Protein AF-A0A0S9M2M4-F1 (afdb_monomer)

pLDDT: mean 85.95, std 12.15, range [41.84, 95.44]

Foldseek 3Di:
DDDDDPVVVVLVVLVVVLVVLLVVLVVLLVVLVVLVVVLVCCVPPPDPVRDDPVSVVVSVVSNVSSVVSNVVSVVSVVVSVVSVVVSDDDPDD

Sequence (93 aa):
MSQPSKDAQAAKHLEQAIEKAKEVAADIRQAADDLAVANTVLDTHLSEEARTREVDQALGHTGAVEKTLTKSAETLDEVNTALDKAAAPVPRG

Nearest PDB structures (foldseek):
  6njs-assembly1_A  TM=8.437E-01  e=6.121E+00  Homo sapiens
  8otz-assembly1_F5  TM=7.323E-01  e=6.121E+00  Bos taurus
  5c22-assembly3_C  TM=6.655E-01  e=8.262E+00  Escherichia coli

Structure (mmCIF, N/CA/C/O backbone):
data_AF-A0A0S9M2M4-F1
#
_entry.i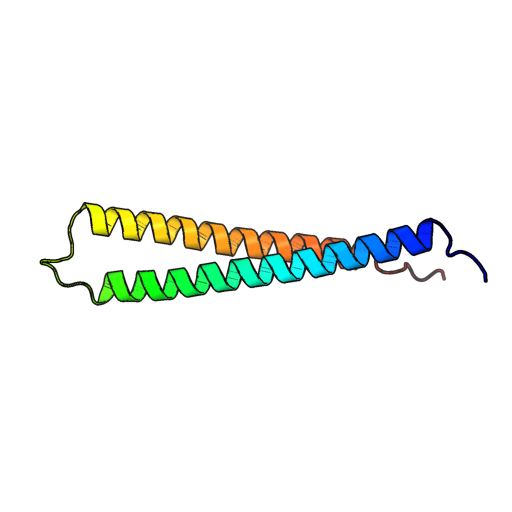d   AF-A0A0S9M2M4-F1
#
loop_
_atom_site.group_PDB
_atom_site.id
_atom_site.type_symbol
_atom_site.label_atom_id
_atom_site.label_alt_id
_atom_site.label_comp_id
_atom_site.label_asym_id
_atom_site.label_entity_id
_atom_site.label_seq_id
_atom_site.pdbx_PDB_ins_code
_atom_site.Cartn_x
_atom_site.Cartn_y
_atom_site.Cartn_z
_atom_site.occupancy
_atom_site.B_iso_or_equiv
_atom_site.auth_seq_id
_atom_site.auth_comp_id
_atom_site.auth_asym_id
_atom_site.auth_atom_id
_atom_site.pdbx_PDB_model_num
ATOM 1 N N . MET A 1 1 ? 42.808 -5.742 -18.761 1.00 41.84 1 MET A N 1
ATOM 2 C CA . MET A 1 1 ? 41.468 -5.585 -18.157 1.00 41.84 1 MET A CA 1
ATOM 3 C C . MET A 1 1 ? 40.561 -5.004 -19.232 1.00 41.84 1 MET A C 1
ATOM 5 O O . MET A 1 1 ? 40.743 -3.845 -19.578 1.00 41.84 1 MET A O 1
ATOM 9 N N . SER A 1 2 ? 39.684 -5.799 -19.843 1.00 54.72 2 SER A N 1
ATOM 10 C CA . SER A 1 2 ? 38.760 -5.301 -20.871 1.00 54.72 2 SER A CA 1
ATOM 11 C C . SER A 1 2 ? 37.643 -4.510 -20.192 1.00 54.72 2 SER A C 1
ATOM 13 O O . SER A 1 2 ? 36.958 -5.054 -19.329 1.00 54.72 2 SER A O 1
ATOM 15 N N . GLN A 1 3 ? 37.488 -3.226 -20.528 1.00 60.81 3 GLN A N 1
ATOM 16 C CA . GLN A 1 3 ? 36.363 -2.430 -20.033 1.00 60.81 3 GLN A CA 1
ATOM 17 C C . GLN A 1 3 ? 35.043 -3.042 -20.529 1.00 60.81 3 GLN A C 1
ATOM 19 O O . GLN A 1 3 ? 34.946 -3.367 -21.715 1.00 60.81 3 GLN A O 1
ATOM 24 N N . PRO A 1 4 ? 34.024 -3.186 -19.663 1.00 62.91 4 PRO A N 1
ATOM 25 C CA . PRO A 1 4 ? 32.702 -3.602 -20.105 1.00 62.91 4 PRO A CA 1
ATOM 26 C C . PRO A 1 4 ? 32.145 -2.568 -21.087 1.00 62.91 4 PRO A C 1
ATOM 28 O O . PRO A 1 4 ? 32.249 -1.358 -20.856 1.00 62.91 4 PRO A O 1
ATOM 31 N N . SER A 1 5 ? 31.559 -3.043 -22.187 1.00 77.44 5 SER A N 1
ATOM 32 C CA . SER A 1 5 ? 30.877 -2.192 -23.163 1.00 77.44 5 SER A CA 1
ATOM 33 C C . SER A 1 5 ? 29.786 -1.361 -22.478 1.00 77.44 5 SER A C 1
ATOM 35 O O . SER A 1 5 ? 29.220 -1.769 -21.461 1.00 77.44 5 SER A O 1
ATOM 37 N N . LYS A 1 6 ? 29.489 -0.172 -23.021 1.00 78.38 6 LYS A N 1
ATOM 38 C CA . LYS A 1 6 ? 28.434 0.712 -22.489 1.00 78.38 6 LYS A CA 1
ATOM 39 C C .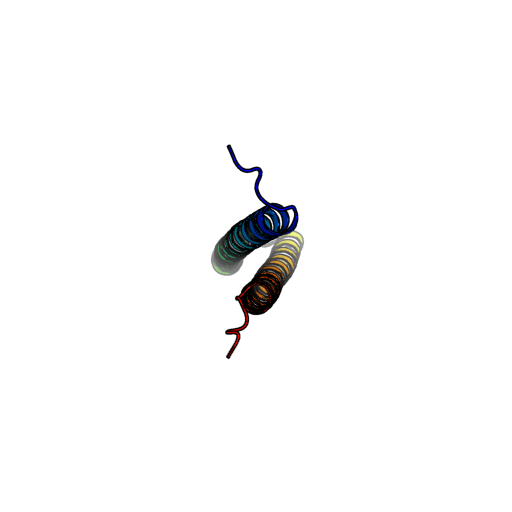 LYS A 1 6 ? 27.095 -0.023 -22.340 1.00 78.38 6 LYS A C 1
ATOM 41 O O . LYS A 1 6 ? 26.399 0.197 -21.357 1.00 78.38 6 LYS A O 1
ATOM 46 N N . ASP A 1 7 ? 26.810 -0.957 -23.243 1.00 77.81 7 ASP A N 1
ATOM 47 C CA . ASP A 1 7 ? 25.602 -1.787 -23.223 1.00 77.81 7 ASP A CA 1
ATOM 48 C C . ASP A 1 7 ? 25.564 -2.747 -22.024 1.00 77.81 7 ASP A C 1
ATOM 50 O O . ASP A 1 7 ? 24.528 -2.892 -21.383 1.00 77.81 7 ASP A O 1
ATOM 54 N N . ALA A 1 8 ? 26.699 -3.351 -21.655 1.00 80.00 8 ALA A N 1
ATOM 55 C CA . ALA A 1 8 ? 26.785 -4.232 -20.487 1.00 80.00 8 ALA A CA 1
ATOM 56 C C . ALA A 1 8 ? 26.618 -3.458 -19.167 1.00 80.00 8 ALA A C 1
ATOM 58 O O . ALA A 1 8 ? 26.031 -3.961 -18.210 1.00 80.00 8 ALA A O 1
ATOM 59 N N . GLN A 1 9 ? 27.108 -2.216 -19.117 1.00 83.44 9 GLN A N 1
ATOM 60 C CA . GLN A 1 9 ? 26.900 -1.333 -17.966 1.00 83.44 9 GLN A CA 1
ATOM 61 C C . GLN A 1 9 ? 25.438 -0.876 -17.874 1.00 83.44 9 GLN A C 1
ATOM 63 O O . GLN A 1 9 ? 24.858 -0.911 -16.791 1.00 83.44 9 GLN A O 1
ATOM 68 N N . ALA A 1 10 ? 24.822 -0.512 -19.003 1.00 83.69 10 ALA A N 1
ATOM 69 C CA . ALA A 1 10 ? 23.411 -0.137 -19.064 1.00 83.69 10 ALA A CA 1
ATOM 70 C C . ALA A 1 10 ? 22.485 -1.290 -18.642 1.00 83.69 10 ALA A C 1
ATOM 72 O O . ALA A 1 10 ? 21.582 -1.071 -17.838 1.00 83.69 10 ALA A O 1
ATOM 73 N N . ALA A 1 11 ? 22.751 -2.517 -19.104 1.00 85.00 11 ALA A N 1
ATOM 74 C CA . ALA A 1 11 ? 21.996 -3.706 -18.706 1.00 85.00 11 ALA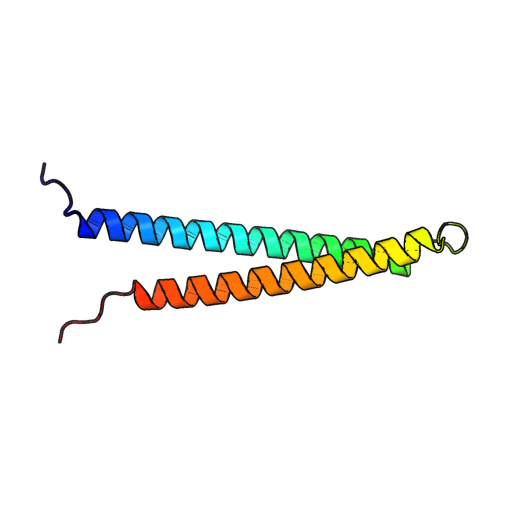 A CA 1
ATOM 75 C C . ALA A 1 11 ? 22.065 -3.949 -17.189 1.00 85.00 11 ALA A C 1
ATOM 77 O O . ALA A 1 11 ? 21.036 -4.144 -16.549 1.00 85.00 11 ALA A O 1
ATOM 78 N N . LYS A 1 12 ? 23.259 -3.835 -16.593 1.00 86.50 12 LYS A N 1
ATOM 79 C CA . LYS A 1 12 ? 23.436 -3.972 -15.141 1.00 86.50 12 LYS A CA 1
ATOM 80 C C . LYS A 1 12 ? 22.696 -2.886 -14.352 1.00 86.50 12 LYS A C 1
ATOM 82 O O . LYS A 1 12 ? 22.131 -3.167 -13.300 1.00 86.50 12 LYS A O 1
ATOM 87 N N . HIS A 1 13 ? 22.700 -1.641 -14.830 1.00 88.56 13 HIS A N 1
ATOM 88 C CA . HIS A 1 13 ? 21.953 -0.559 -14.183 1.00 88.56 13 HIS A CA 1
ATOM 89 C C . HIS A 1 13 ? 20.438 -0.760 -14.274 1.00 88.56 13 HIS A C 1
ATOM 91 O O . HIS A 1 13 ? 19.737 -0.459 -13.310 1.00 88.56 13 HIS A O 1
ATOM 97 N N . LEU A 1 14 ? 19.944 -1.282 -15.400 1.00 87.19 14 LEU A N 1
ATOM 98 C CA . LEU A 1 14 ? 18.535 -1.624 -15.571 1.00 87.19 14 LEU A CA 1
ATOM 99 C C . LEU A 1 14 ? 18.119 -2.752 -14.620 1.00 87.19 14 LEU A C 1
ATOM 101 O O . LEU A 1 14 ? 17.132 -2.600 -13.912 1.00 87.19 14 LEU A O 1
ATOM 105 N N . GLU A 1 15 ? 18.902 -3.828 -14.541 1.00 88.31 15 GLU A N 1
ATOM 106 C CA . GLU A 1 15 ? 18.665 -4.940 -13.610 1.00 88.31 15 GLU A CA 1
ATOM 107 C C . GLU A 1 15 ? 18.605 -4.449 -12.153 1.00 88.31 15 GLU A C 1
ATOM 109 O O . GLU A 1 15 ? 17.656 -4.733 -11.430 1.00 88.31 15 GLU A O 1
ATOM 114 N N . GLN A 1 16 ? 19.554 -3.600 -11.742 1.00 90.38 16 GLN A N 1
ATOM 115 C CA . GLN A 1 16 ? 19.540 -2.983 -10.410 1.00 90.38 16 GLN A CA 1
ATOM 116 C C . GLN A 1 16 ? 18.314 -2.096 -10.160 1.00 90.38 16 GLN A C 1
ATOM 118 O O . GLN A 1 16 ? 17.849 -2.006 -9.025 1.00 90.38 16 GLN A O 1
ATOM 123 N N . ALA A 1 17 ? 17.826 -1.388 -11.180 1.00 90.00 17 ALA A N 1
ATOM 124 C CA . ALA A 1 17 ? 16.637 -0.552 -11.055 1.00 90.00 17 ALA A CA 1
ATOM 125 C C . ALA A 1 17 ? 15.368 -1.401 -10.902 1.00 90.00 17 ALA A C 1
ATOM 127 O O . ALA A 1 17 ? 14.519 -1.058 -10.083 1.00 90.00 17 ALA A O 1
ATOM 128 N N . ILE A 1 18 ? 15.272 -2.512 -11.639 1.00 88.12 18 ILE A N 1
ATOM 129 C CA . ILE A 1 18 ? 14.159 -3.461 -11.539 1.00 88.12 18 ILE A CA 1
ATOM 130 C C . ILE A 1 18 ? 14.120 -4.094 -10.144 1.00 88.12 18 ILE A C 1
ATOM 132 O O . ILE A 1 18 ? 13.075 -4.076 -9.502 1.00 88.12 18 ILE A O 1
ATOM 136 N N . GLU A 1 19 ? 15.251 -4.584 -9.631 1.00 90.31 19 GLU A N 1
ATOM 137 C CA . GLU A 1 19 ? 15.296 -5.195 -8.294 1.00 90.31 19 GLU A CA 1
ATOM 138 C C . GLU A 1 19 ? 14.908 -4.202 -7.191 1.00 90.31 19 GLU A C 1
ATOM 140 O O . GLU A 1 19 ? 14.062 -4.505 -6.353 1.00 90.31 19 GLU A O 1
ATOM 145 N N . LYS A 1 20 ? 15.408 -2.962 -7.250 1.00 92.44 20 LYS A N 1
ATOM 146 C CA . LYS A 1 20 ? 14.986 -1.908 -6.311 1.00 92.44 20 LYS A CA 1
ATOM 147 C C . LYS A 1 20 ? 13.494 -1.606 -6.395 1.00 92.44 20 LYS A C 1
ATOM 149 O O . LYS A 1 20 ? 12.855 -1.353 -5.380 1.00 92.44 20 LYS A O 1
ATOM 154 N N . ALA A 1 21 ? 12.930 -1.591 -7.598 1.00 88.94 21 ALA A N 1
ATOM 155 C CA . ALA A 1 21 ? 11.506 -1.354 -7.768 1.00 88.94 21 ALA A CA 1
ATOM 156 C C . ALA A 1 21 ? 10.662 -2.518 -7.216 1.00 88.94 21 ALA A C 1
ATOM 158 O O . ALA A 1 21 ? 9.569 -2.270 -6.708 1.00 88.94 21 ALA A O 1
ATOM 159 N N . LYS A 1 22 ? 11.159 -3.763 -7.263 1.00 90.00 22 LYS A N 1
ATOM 160 C CA . LYS A 1 22 ? 10.518 -4.925 -6.618 1.00 90.00 22 LYS A CA 1
ATOM 161 C C . LYS A 1 22 ? 10.556 -4.822 -5.095 1.00 90.00 22 LYS A C 1
ATOM 163 O O . LYS A 1 22 ? 9.536 -5.065 -4.456 1.00 90.00 22 LYS A O 1
ATOM 168 N N . GLU A 1 23 ? 11.693 -4.422 -4.526 1.00 93.94 23 GLU A N 1
ATOM 169 C CA . GLU A 1 23 ? 11.825 -4.165 -3.083 1.00 93.94 23 GLU A CA 1
ATOM 170 C C . GLU A 1 23 ? 10.814 -3.105 -2.623 1.00 93.94 23 GLU A C 1
ATOM 172 O O . GLU A 1 23 ? 10.029 -3.350 -1.712 1.00 93.94 23 GLU A O 1
ATOM 177 N N . VAL A 1 24 ? 10.735 -1.972 -3.329 1.00 94.00 24 VAL A N 1
ATOM 178 C CA . VAL A 1 24 ? 9.770 -0.904 -3.014 1.00 94.00 24 VAL A CA 1
ATOM 179 C C . VAL A 1 24 ? 8.320 -1.385 -3.131 1.00 94.00 24 VAL A C 1
ATOM 181 O O . VAL A 1 24 ? 7.488 -1.031 -2.298 1.00 94.00 24 VAL A O 1
ATOM 184 N N . ALA A 1 25 ? 7.991 -2.197 -4.140 1.00 90.88 25 ALA A N 1
ATOM 185 C CA . ALA A 1 25 ? 6.650 -2.766 -4.269 1.00 90.88 25 ALA A CA 1
ATOM 186 C C . ALA A 1 25 ? 6.301 -3.688 -3.086 1.00 90.88 25 ALA A C 1
ATOM 188 O O . ALA A 1 25 ? 5.171 -3.662 -2.596 1.00 90.88 25 ALA A O 1
ATOM 189 N N . ALA A 1 26 ? 7.267 -4.476 -2.603 1.00 91.56 26 ALA A N 1
ATOM 190 C CA . ALA A 1 26 ? 7.094 -5.320 -1.425 1.00 91.56 26 ALA A CA 1
ATOM 191 C C . ALA A 1 26 ? 6.889 -4.493 -0.145 1.00 91.56 26 ALA A C 1
ATOM 193 O O . ALA A 1 26 ? 5.949 -4.769 0.598 1.00 91.56 26 ALA A O 1
ATOM 194 N N . ASP A 1 27 ? 7.686 -3.444 0.065 1.00 95.19 27 ASP A N 1
ATOM 195 C CA . ASP A 1 27 ? 7.541 -2.543 1.216 1.00 95.19 27 ASP A CA 1
ATOM 196 C C . ASP A 1 27 ? 6.170 -1.848 1.227 1.00 95.19 27 ASP A C 1
ATOM 198 O O . ASP A 1 27 ? 5.521 -1.743 2.270 1.00 95.19 27 ASP A O 1
ATOM 202 N N . ILE A 1 28 ? 5.688 -1.408 0.057 1.00 93.56 28 ILE A N 1
ATOM 203 C CA . ILE A 1 28 ? 4.366 -0.782 -0.079 1.00 93.56 28 ILE A CA 1
ATOM 204 C C . ILE A 1 28 ? 3.244 -1.774 0.251 1.00 93.56 28 ILE A C 1
ATOM 206 O O . ILE A 1 28 ? 2.291 -1.386 0.928 1.00 93.56 28 ILE A O 1
ATOM 210 N N . ARG A 1 29 ? 3.344 -3.040 -0.188 1.00 91.25 29 ARG A N 1
ATOM 211 C CA . ARG A 1 29 ? 2.371 -4.081 0.194 1.00 91.25 29 ARG A CA 1
ATOM 212 C C . ARG A 1 29 ? 2.349 -4.303 1.690 1.00 91.25 29 ARG A C 1
ATOM 214 O O . ARG A 1 29 ? 1.277 -4.268 2.274 1.00 91.25 29 ARG A O 1
ATOM 221 N N . GLN A 1 30 ? 3.519 -4.474 2.300 1.00 94.06 30 GLN A N 1
ATOM 222 C CA . GLN A 1 30 ? 3.603 -4.718 3.735 1.00 94.06 30 GLN A CA 1
ATOM 223 C C . GLN A 1 30 ? 2.963 -3.570 4.524 1.00 94.06 30 GLN A C 1
ATOM 225 O O . GLN A 1 30 ? 2.186 -3.809 5.441 1.00 94.06 30 GLN A O 1
ATOM 230 N N . ALA A 1 31 ? 3.223 -2.321 4.126 1.00 94.06 31 ALA A N 1
ATOM 231 C CA . ALA A 1 31 ? 2.597 -1.161 4.750 1.00 94.06 31 ALA A CA 1
ATOM 232 C C . ALA A 1 31 ? 1.069 -1.140 4.567 1.00 94.06 31 ALA A 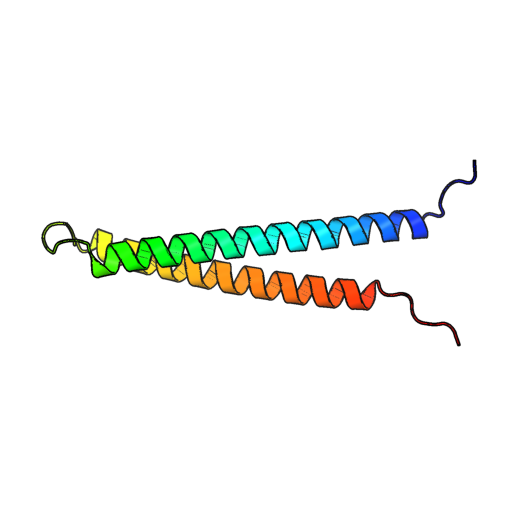C 1
ATOM 234 O O . ALA A 1 31 ? 0.349 -0.752 5.487 1.00 94.06 31 ALA A O 1
ATOM 235 N N . ALA A 1 32 ? 0.565 -1.543 3.397 1.00 93.19 32 ALA A N 1
ATOM 236 C CA . ALA A 1 32 ? -0.870 -1.658 3.155 1.00 93.19 32 ALA A CA 1
ATOM 237 C C . ALA A 1 32 ? -1.504 -2.746 4.037 1.00 93.19 32 ALA A C 1
ATOM 23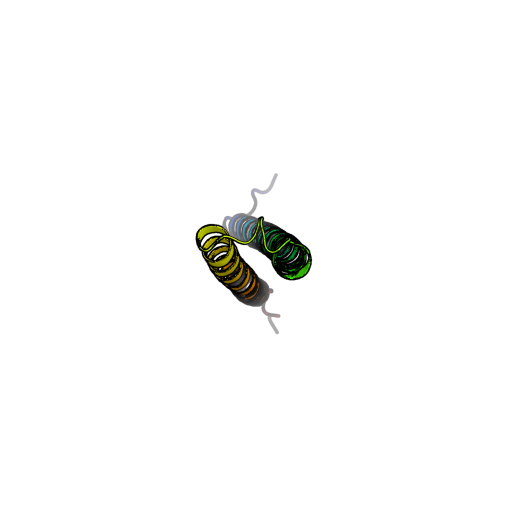9 O O . ALA A 1 32 ? -2.520 -2.488 4.678 1.00 93.19 32 ALA A O 1
ATOM 240 N N . ASP A 1 33 ? -0.871 -3.915 4.137 1.00 93.62 33 ASP A N 1
ATOM 241 C CA . ASP A 1 33 ? -1.337 -5.035 4.957 1.00 93.62 33 ASP A CA 1
ATOM 242 C C . ASP A 1 33 ? -1.352 -4.673 6.452 1.00 93.62 33 ASP A C 1
ATOM 244 O O . ASP A 1 33 ? -2.348 -4.903 7.145 1.00 93.62 33 ASP A O 1
ATOM 248 N N . ASP A 1 34 ? -0.288 -4.035 6.949 1.00 94.12 34 ASP A N 1
ATOM 249 C CA . ASP A 1 34 ? -0.198 -3.572 8.338 1.00 94.12 34 ASP A CA 1
ATOM 250 C C . ASP A 1 34 ? -1.296 -2.542 8.653 1.00 94.12 34 ASP A C 1
ATOM 252 O O . ASP A 1 34 ? -1.942 -2.604 9.708 1.00 94.12 34 ASP A O 1
ATOM 256 N N . LEU A 1 35 ? -1.557 -1.615 7.721 1.00 93.38 35 LEU A N 1
ATOM 257 C CA . LEU A 1 35 ? -2.652 -0.654 7.841 1.00 93.38 35 LEU A CA 1
ATOM 258 C C . LEU A 1 35 ? -4.014 -1.346 7.825 1.00 93.38 35 LEU A C 1
ATOM 260 O O . LEU A 1 35 ? -4.860 -0.981 8.636 1.00 93.38 35 LEU A O 1
ATOM 264 N N . ALA A 1 36 ? -4.230 -2.348 6.971 1.00 92.69 36 ALA A N 1
ATOM 265 C CA . ALA A 1 36 ? -5.484 -3.095 6.905 1.00 92.69 36 ALA A CA 1
ATOM 266 C C . ALA A 1 36 ? -5.790 -3.807 8.233 1.00 92.69 36 ALA A C 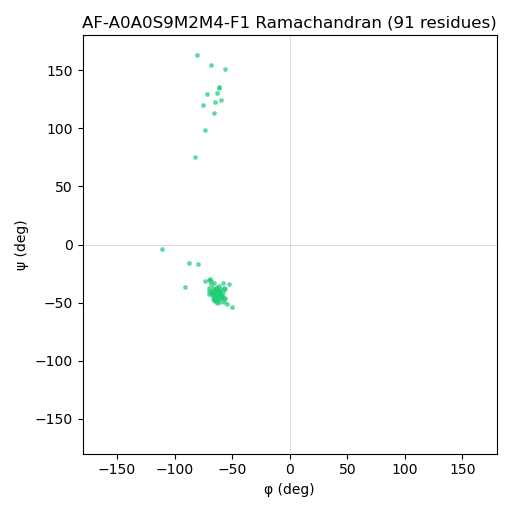1
ATOM 268 O O . ALA A 1 36 ? -6.919 -3.742 8.734 1.00 92.69 36 ALA A O 1
ATOM 269 N N . VAL A 1 37 ? -4.780 -4.441 8.841 1.00 94.50 37 VAL A N 1
ATOM 270 C CA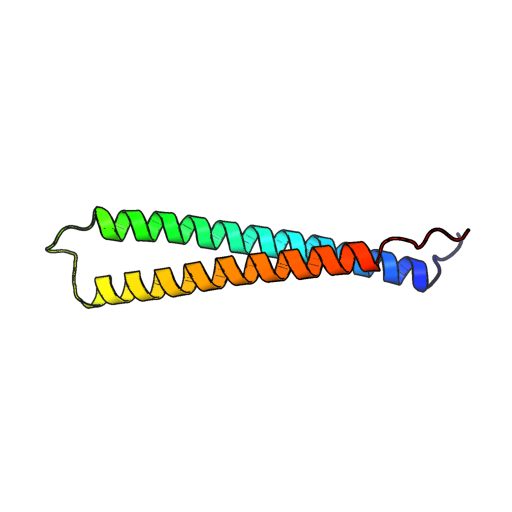 . VAL A 1 37 ? -4.904 -5.090 10.155 1.00 94.50 37 VAL A CA 1
ATOM 271 C C . VAL A 1 37 ? -5.230 -4.059 11.231 1.00 94.50 37 VAL A C 1
ATOM 273 O O . VAL A 1 37 ? -6.199 -4.238 11.972 1.00 94.50 37 VAL A O 1
ATOM 276 N N . ALA A 1 38 ? -4.467 -2.964 11.302 1.00 91.56 38 ALA A N 1
ATOM 277 C CA . ALA A 1 38 ? -4.694 -1.911 12.288 1.00 91.56 38 ALA A CA 1
ATOM 278 C C . ALA A 1 38 ? -6.097 -1.299 12.153 1.00 91.56 38 ALA A C 1
ATOM 280 O O . ALA A 1 38 ? -6.811 -1.175 13.149 1.00 91.56 38 ALA A O 1
ATOM 281 N N . ASN A 1 39 ? -6.522 -0.985 10.926 1.00 91.62 39 ASN A N 1
ATOM 282 C CA . ASN A 1 39 ? -7.850 -0.442 10.660 1.00 91.62 39 ASN A CA 1
ATOM 283 C C . ASN A 1 39 ? -8.956 -1.419 11.051 1.00 91.62 39 ASN A C 1
ATOM 285 O O . ASN A 1 39 ? -9.925 -1.005 11.675 1.00 91.62 39 ASN A O 1
ATOM 289 N N . THR A 1 40 ? -8.810 -2.707 10.731 1.00 92.00 40 THR A N 1
ATOM 290 C CA . THR A 1 40 ? -9.803 -3.734 11.082 1.00 92.00 40 THR A C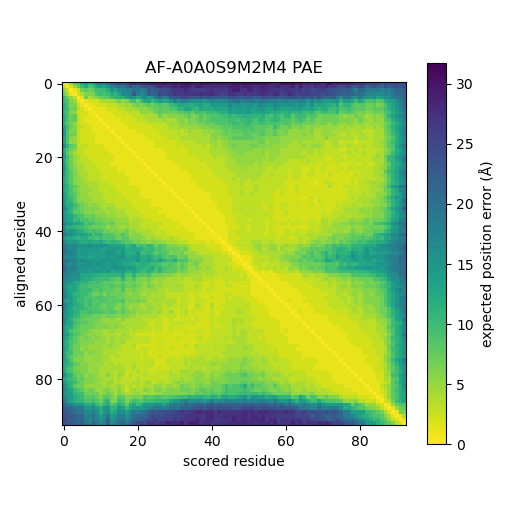A 1
ATOM 291 C C . THR A 1 40 ? -9.936 -3.883 12.595 1.00 92.00 40 THR A C 1
ATOM 293 O O . THR A 1 40 ? -11.048 -3.952 13.121 1.00 92.00 40 THR A O 1
ATOM 296 N N . VAL A 1 41 ? -8.807 -3.905 13.312 1.00 93.50 41 VAL A N 1
ATOM 297 C CA . VAL A 1 41 ? -8.805 -4.003 14.775 1.00 93.50 41 VAL A CA 1
ATOM 298 C C . VAL A 1 41 ? -9.477 -2.783 15.391 1.00 93.50 41 VAL A C 1
ATOM 300 O O . VAL A 1 41 ? -10.332 -2.940 16.259 1.00 93.50 41 VAL A O 1
ATOM 303 N N . LEU A 1 42 ? -9.135 -1.578 14.931 1.00 91.00 42 LEU A N 1
ATOM 304 C CA . LEU A 1 42 ? -9.745 -0.350 15.432 1.00 91.00 42 LEU A CA 1
ATOM 305 C C . LEU A 1 42 ? -11.236 -0.267 15.075 1.00 91.00 42 LEU A C 1
ATOM 307 O O . LEU A 1 42 ? -12.037 0.081 15.929 1.00 91.00 42 LEU A O 1
ATOM 311 N N . ASP A 1 43 ? -11.650 -0.648 13.871 1.00 89.12 43 ASP A N 1
ATOM 312 C CA . ASP A 1 43 ? -13.065 -0.614 13.477 1.00 89.12 43 ASP A CA 1
ATOM 313 C C . ASP A 1 43 ? -13.934 -1.602 14.280 1.00 89.12 43 ASP A C 1
ATOM 315 O O . ASP A 1 43 ? -15.095 -1.316 14.584 1.00 89.12 43 ASP A O 1
ATOM 319 N N . THR A 1 44 ? -13.354 -2.746 14.668 1.00 90.06 44 THR A N 1
ATOM 320 C CA . THR A 1 44 ? -14.064 -3.841 15.352 1.00 90.06 44 THR A CA 1
ATOM 321 C C . THR A 1 44 ? -14.024 -3.734 16.878 1.00 90.06 44 THR A C 1
ATOM 323 O O . THR A 1 44 ? -14.986 -4.107 17.547 1.00 90.06 44 THR A O 1
ATOM 326 N N . HIS A 1 45 ? -12.906 -3.279 17.450 1.00 91.44 45 HIS A N 1
ATOM 327 C CA . HIS A 1 45 ? -12.648 -3.364 18.894 1.00 91.44 45 HIS A CA 1
ATOM 328 C C . HIS A 1 45 ? -12.662 -2.020 19.623 1.00 91.44 45 HIS A C 1
ATOM 330 O O . HIS A 1 45 ? -12.517 -1.996 20.847 1.00 91.44 45 HIS A O 1
ATOM 336 N N . LEU A 1 46 ? -12.826 -0.904 18.913 1.00 90.62 46 LEU A N 1
ATOM 337 C CA . LEU A 1 46 ? -12.953 0.398 19.553 1.00 90.62 46 LEU A CA 1
ATOM 338 C C . LEU A 1 46 ? -14.319 0.515 20.245 1.00 90.62 46 LEU A C 1
ATOM 340 O O . LEU A 1 46 ? -15.358 0.234 19.646 1.00 90.62 46 LEU A O 1
ATOM 344 N N . SER A 1 47 ? -14.320 0.924 21.517 1.00 90.94 47 SER A N 1
ATOM 345 C CA . SER A 1 47 ? -15.558 1.119 22.278 1.00 90.94 47 SER A CA 1
ATOM 346 C C . SER A 1 47 ? -16.368 2.300 21.741 1.00 90.94 47 SER A C 1
ATOM 348 O O . SER A 1 47 ? -15.806 3.250 21.195 1.00 90.94 47 SER A O 1
ATOM 350 N N . GLU A 1 48 ? -17.689 2.283 21.945 1.00 85.75 48 GLU A N 1
ATOM 351 C CA . GLU A 1 48 ? -18.575 3.368 21.496 1.00 85.75 48 GLU A CA 1
ATOM 352 C C . GLU A 1 48 ? -18.192 4.733 22.089 1.00 85.75 48 GLU A C 1
ATOM 354 O O . GLU A 1 48 ? -18.297 5.744 21.402 1.00 85.75 48 GLU A O 1
ATOM 359 N N . GLU A 1 49 ? -17.677 4.782 23.324 1.00 88.12 49 GLU A N 1
ATOM 360 C CA . GLU A 1 49 ? -17.237 6.047 23.933 1.00 88.12 49 GLU A CA 1
ATOM 361 C C . GLU A 1 49 ? -15.976 6.622 23.272 1.00 88.12 49 GLU A C 1
ATOM 363 O O . GLU A 1 49 ? -15.793 7.839 23.245 1.00 88.12 49 GLU A O 1
ATOM 368 N N . ALA A 1 50 ? -15.106 5.761 22.738 1.00 86.75 50 ALA A N 1
ATOM 369 C CA . ALA A 1 50 ? -13.913 6.168 22.000 1.00 86.75 50 ALA A CA 1
ATOM 370 C C . ALA A 1 50 ? -14.199 6.392 20.504 1.00 86.75 50 ALA A C 1
ATOM 372 O O . ALA A 1 50 ? -13.402 7.029 19.810 1.00 86.75 50 ALA A O 1
ATOM 373 N N . ARG A 1 51 ? -15.337 5.899 20.004 1.00 87.50 51 ARG A N 1
ATOM 374 C CA . ARG A 1 51 ? -15.756 5.985 18.606 1.00 87.50 51 ARG A CA 1
ATOM 375 C C . ARG A 1 51 ? -16.407 7.332 18.303 1.00 87.50 51 ARG A C 1
ATOM 377 O O . ARG A 1 51 ? -17.623 7.465 18.185 1.00 87.50 51 ARG A O 1
ATOM 384 N N . THR A 1 52 ? -15.572 8.361 18.192 1.00 92.31 52 THR A N 1
ATOM 385 C CA . THR A 1 52 ? -16.023 9.688 17.757 1.00 92.31 52 THR A CA 1
ATOM 386 C C . THR A 1 52 ? -16.155 9.758 16.234 1.00 92.31 52 THR A C 1
ATOM 388 O O . THR A 1 52 ? -15.568 8.961 15.499 1.00 92.31 52 THR A O 1
ATOM 391 N N . ARG A 1 53 ? -16.881 10.768 15.735 1.00 91.06 53 ARG A N 1
ATOM 392 C CA . ARG A 1 53 ? -17.019 11.020 14.289 1.00 91.06 53 ARG A CA 1
ATOM 393 C C . ARG A 1 53 ? -15.658 11.205 13.608 1.00 91.06 53 ARG A C 1
ATOM 395 O O . ARG A 1 53 ? -15.471 10.767 12.478 1.00 91.06 53 ARG A O 1
ATOM 402 N N . GLU A 1 54 ? -14.725 11.875 14.276 1.00 93.31 54 GLU A N 1
ATOM 403 C CA . GLU A 1 54 ? -13.367 12.100 13.782 1.00 93.31 54 GLU A CA 1
ATOM 404 C C . GLU A 1 54 ? -12.596 10.783 13.660 1.00 93.31 54 GLU A C 1
ATOM 406 O O . GLU A 1 54 ? -11.864 10.600 12.688 1.00 93.31 54 GLU A O 1
ATOM 411 N N . VAL A 1 55 ? -12.794 9.854 14.603 1.00 90.81 55 VAL A N 1
ATOM 412 C CA . VAL A 1 55 ? -12.190 8.519 14.541 1.00 90.81 55 VAL A CA 1
ATOM 413 C C . VAL A 1 55 ? -12.769 7.718 13.378 1.00 90.81 55 VAL A C 1
ATOM 415 O O . VAL A 1 55 ? -11.998 7.198 12.578 1.00 90.81 55 VAL A O 1
ATOM 418 N N . ASP A 1 56 ? -14.093 7.695 13.198 1.00 89.38 56 ASP A N 1
ATOM 419 C CA . ASP A 1 56 ? -14.716 7.028 12.043 1.00 89.38 56 ASP A CA 1
ATOM 420 C C . ASP A 1 56 ? -14.215 7.597 10.707 1.00 89.38 56 ASP A C 1
ATOM 422 O O . ASP A 1 56 ? -13.921 6.860 9.763 1.00 89.38 56 ASP A O 1
ATOM 426 N N . GLN A 1 57 ? -14.062 8.921 10.626 1.00 92.00 57 GLN A N 1
ATOM 427 C CA . GLN A 1 57 ? -13.520 9.568 9.438 1.00 92.00 57 GLN A CA 1
ATOM 428 C C . GLN A 1 57 ? -12.051 9.180 9.206 1.00 92.00 57 GLN A C 1
ATOM 430 O O . GLN A 1 57 ? -11.667 8.899 8.069 1.00 92.00 57 GLN A O 1
ATOM 435 N N . ALA A 1 58 ? -11.230 9.144 10.260 1.00 92.50 58 ALA A N 1
ATOM 436 C CA . ALA A 1 58 ? -9.827 8.744 10.182 1.00 92.50 58 ALA A CA 1
ATOM 437 C C . ALA A 1 58 ? -9.660 7.273 9.765 1.00 92.50 58 ALA A C 1
ATOM 439 O O . ALA A 1 58 ? -8.798 6.976 8.935 1.00 92.50 58 ALA A O 1
ATOM 440 N N . LEU A 1 59 ? -10.511 6.370 10.263 1.00 91.31 59 LEU A N 1
ATOM 441 C CA . LEU A 1 59 ? -10.546 4.966 9.841 1.00 91.31 59 LEU A CA 1
ATOM 442 C C . LEU A 1 59 ? -10.903 4.850 8.354 1.00 91.31 59 LEU A C 1
ATOM 444 O O . LEU A 1 59 ? -10.213 4.161 7.597 1.00 91.31 59 LEU A O 1
ATOM 448 N N . GLY A 1 60 ? -11.913 5.600 7.905 1.00 90.50 60 GLY A N 1
ATOM 449 C CA . GLY A 1 60 ? -12.297 5.664 6.494 1.00 90.50 60 GLY A CA 1
ATOM 450 C C . GLY A 1 60 ? -11.173 6.170 5.582 1.00 90.50 60 GLY A C 1
ATOM 451 O O . GLY A 1 60 ? -10.893 5.555 4.551 1.00 90.50 60 GLY A O 1
ATOM 452 N N . HIS A 1 61 ? -10.487 7.253 5.968 1.00 94.12 61 HIS A N 1
ATOM 453 C CA . HIS A 1 61 ? -9.330 7.775 5.224 1.00 94.12 61 HIS A CA 1
ATOM 454 C C . HIS A 1 61 ? -8.183 6.773 5.178 1.00 94.12 61 HIS A C 1
ATOM 456 O O . HIS A 1 61 ? -7.631 6.527 4.107 1.00 94.12 61 HIS A O 1
ATOM 462 N N . THR A 1 62 ? -7.857 6.155 6.312 1.00 91.94 62 THR A N 1
ATOM 463 C CA . THR A 1 62 ? -6.796 5.144 6.394 1.00 91.94 62 THR A CA 1
ATOM 464 C C . THR A 1 62 ? -7.095 3.954 5.478 1.00 91.94 62 THR A C 1
ATOM 466 O O . THR A 1 62 ? -6.202 3.487 4.777 1.00 91.94 62 THR A O 1
ATOM 469 N N . GLY A 1 63 ? -8.361 3.535 5.366 1.00 90.75 63 GLY A N 1
ATOM 470 C CA . GLY A 1 63 ? -8.763 2.450 4.463 1.00 90.75 63 GLY A CA 1
ATOM 471 C C . GLY A 1 63 ? -8.689 2.841 2.984 1.00 90.75 63 GLY A C 1
ATOM 472 O O . GLY A 1 63 ? -8.416 2.014 2.117 1.00 90.75 63 GLY A O 1
ATOM 473 N N . ALA A 1 64 ? -8.899 4.118 2.656 1.00 93.06 64 ALA A N 1
ATOM 474 C CA . ALA A 1 64 ? -8.678 4.614 1.299 1.00 93.06 64 ALA A CA 1
ATOM 475 C C . ALA A 1 64 ? -7.181 4.662 0.936 1.00 93.06 64 ALA A C 1
ATOM 477 O O . ALA A 1 64 ? -6.811 4.354 -0.202 1.00 93.06 64 ALA A O 1
ATOM 478 N N . VAL A 1 65 ? -6.324 5.022 1.898 1.00 94.25 65 VAL A N 1
ATOM 479 C CA . VAL A 1 65 ? -4.862 5.007 1.734 1.00 94.25 65 VAL A CA 1
ATOM 480 C C . VAL A 1 65 ? -4.360 3.581 1.537 1.00 94.25 65 VAL A C 1
ATOM 482 O O . VAL A 1 65 ? -3.656 3.337 0.564 1.00 94.25 65 VAL A O 1
ATOM 485 N N . GLU A 1 66 ? -4.781 2.641 2.382 1.00 92.75 66 GLU A N 1
ATOM 486 C CA . GLU A 1 66 ? -4.473 1.209 2.265 1.00 92.75 66 GLU A CA 1
ATOM 487 C C . GLU A 1 66 ? -4.778 0.678 0.855 1.00 92.75 66 GLU A C 1
ATOM 489 O O . GLU A 1 66 ? -3.871 0.235 0.155 1.00 92.75 66 GLU A O 1
ATOM 494 N N . LYS A 1 67 ? -6.003 0.878 0.352 1.00 92.56 67 LYS A N 1
ATOM 495 C CA . LYS A 1 67 ? -6.377 0.490 -1.024 1.00 92.56 67 LYS A CA 1
ATOM 496 C C . LYS A 1 67 ? -5.495 1.123 -2.100 1.00 92.56 67 LYS A C 1
ATOM 498 O O . LYS A 1 67 ? -5.208 0.501 -3.124 1.00 92.56 67 LYS A O 1
ATOM 503 N N . THR A 1 68 ? -5.092 2.376 -1.897 1.00 95.44 68 THR A N 1
ATOM 504 C CA . THR A 1 68 ? -4.216 3.090 -2.833 1.00 95.44 68 THR A CA 1
ATOM 505 C C . THR A 1 68 ? -2.812 2.490 -2.836 1.00 95.44 68 THR A C 1
ATOM 507 O O . THR A 1 68 ? -2.225 2.332 -3.908 1.00 95.44 68 THR A O 1
ATOM 510 N N . LEU A 1 69 ? -2.287 2.125 -1.665 1.00 93.38 69 LEU A N 1
ATOM 511 C CA . LEU A 1 69 ? -0.987 1.476 -1.524 1.00 93.38 69 LEU A CA 1
ATOM 512 C C . LEU A 1 69 ? -0.998 0.088 -2.169 1.00 93.38 69 LEU A C 1
ATOM 514 O O . LEU A 1 69 ? -0.143 -0.175 -3.012 1.00 93.38 69 LEU A O 1
ATOM 518 N N . THR A 1 70 ? -2.013 -0.737 -1.897 1.00 91.44 70 THR A N 1
ATOM 519 C CA . THR A 1 70 ? -2.172 -2.062 -2.525 1.00 91.44 70 THR A CA 1
ATOM 520 C C . THR A 1 70 ? -2.148 -1.963 -4.047 1.00 91.44 70 THR A C 1
ATOM 522 O O . THR A 1 70 ? -1.324 -2.599 -4.703 1.00 91.44 70 THR A O 1
ATOM 525 N N . LYS A 1 71 ? -2.960 -1.065 -4.621 1.00 93.56 71 LYS A N 1
ATOM 526 C CA . LYS A 1 71 ? -2.989 -0.843 -6.073 1.00 93.56 71 LYS A CA 1
ATOM 527 C C . LYS A 1 71 ? -1.656 -0.324 -6.623 1.00 93.56 71 LYS A C 1
ATOM 529 O O . LYS A 1 71 ? -1.263 -0.658 -7.743 1.00 93.56 71 LYS A O 1
ATOM 534 N N . SER A 1 72 ? -0.962 0.521 -5.862 1.00 91.94 72 SER A N 1
ATOM 535 C CA . SER A 1 72 ? 0.346 1.051 -6.262 1.00 91.94 72 SER A CA 1
ATOM 536 C C . SER A 1 72 ? 1.390 -0.059 -6.330 1.00 91.94 72 SER A C 1
ATOM 538 O O . SER A 1 72 ? 2.161 -0.105 -7.287 1.00 91.94 72 SER A O 1
ATOM 540 N N . ALA A 1 73 ? 1.384 -0.984 -5.371 1.00 91.25 73 ALA A N 1
ATOM 541 C CA . ALA A 1 73 ? 2.278 -2.129 -5.404 1.00 91.25 73 ALA A CA 1
ATOM 542 C C . ALA A 1 73 ? 1.957 -3.107 -6.541 1.00 91.25 73 ALA A C 1
ATOM 544 O O . ALA A 1 73 ? 2.877 -3.571 -7.208 1.00 91.25 73 ALA A O 1
ATOM 545 N N . GLU A 1 74 ? 0.675 -3.379 -6.810 1.00 91.56 74 GLU A N 1
ATOM 546 C CA . GLU A 1 74 ? 0.254 -4.179 -7.972 1.00 91.56 74 GLU A CA 1
ATOM 547 C C . GLU A 1 74 ? 0.765 -3.565 -9.281 1.00 91.56 74 GLU A C 1
ATOM 549 O O . GLU A 1 74 ? 1.381 -4.243 -10.100 1.00 91.56 74 GLU A O 1
ATOM 554 N N . THR A 1 75 ? 0.591 -2.250 -9.443 1.00 93.50 75 THR A N 1
ATOM 555 C CA . THR A 1 75 ? 1.069 -1.530 -10.630 1.00 93.50 75 THR A CA 1
ATOM 556 C C . THR A 1 75 ? 2.593 -1.610 -10.761 1.00 93.50 75 THR A C 1
ATOM 558 O O . THR A 1 75 ? 3.113 -1.795 -11.862 1.00 93.50 75 THR A O 1
ATOM 561 N N . LEU A 1 76 ? 3.333 -1.479 -9.655 1.00 90.56 76 LEU A N 1
ATOM 562 C CA . LEU A 1 76 ? 4.791 -1.608 -9.670 1.00 90.56 76 LEU A CA 1
ATOM 563 C C . LEU A 1 76 ? 5.239 -3.023 -10.052 1.00 90.56 76 LEU A C 1
ATOM 565 O O . LEU A 1 76 ? 6.164 -3.163 -10.848 1.00 90.56 76 LEU A O 1
ATOM 569 N N . ASP A 1 77 ? 4.569 -4.064 -9.562 1.00 88.75 77 ASP A N 1
ATOM 570 C CA . ASP A 1 77 ? 4.850 -5.446 -9.961 1.00 88.75 77 ASP A CA 1
ATOM 571 C C . ASP A 1 77 ? 4.586 -5.698 -11.448 1.00 88.75 77 ASP A C 1
ATOM 573 O O . ASP A 1 77 ? 5.382 -6.372 -12.111 1.00 88.75 77 ASP A O 1
ATOM 577 N N . GLU A 1 78 ? 3.502 -5.145 -11.997 1.00 90.56 78 GLU A N 1
ATOM 578 C CA . GLU A 1 78 ? 3.206 -5.225 -13.430 1.00 90.56 78 GLU A CA 1
ATOM 579 C C . GLU A 1 78 ? 4.313 -4.570 -14.262 1.00 90.56 78 GLU A C 1
ATOM 581 O O . GLU A 1 78 ? 4.797 -5.159 -15.236 1.00 90.56 78 GLU A O 1
ATOM 586 N N . VAL A 1 79 ? 4.760 -3.378 -13.854 1.00 91.12 79 VAL A N 1
ATOM 587 C CA . VAL A 1 79 ? 5.860 -2.657 -14.510 1.00 91.12 79 VAL A CA 1
ATOM 588 C C . VAL A 1 79 ? 7.161 -3.450 -14.417 1.00 91.12 79 VAL A C 1
ATOM 590 O O . VAL A 1 79 ? 7.824 -3.637 -15.436 1.00 91.12 79 VAL A O 1
ATOM 593 N N . ASN A 1 80 ? 7.509 -3.971 -13.240 1.00 87.06 80 ASN A N 1
ATOM 594 C CA . ASN A 1 80 ? 8.711 -4.784 -13.051 1.00 87.06 80 ASN A CA 1
ATOM 595 C C . ASN A 1 80 ? 8.678 -6.042 -13.924 1.00 87.06 80 ASN A C 1
ATOM 597 O O . ASN A 1 80 ? 9.649 -6.340 -14.614 1.00 87.06 80 ASN A O 1
ATOM 601 N N . THR A 1 81 ? 7.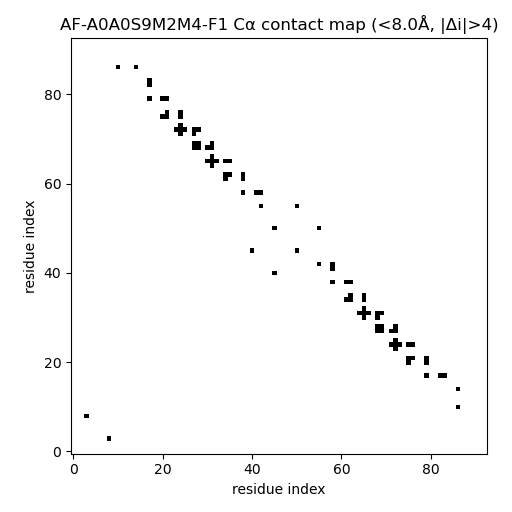530 -6.719 -13.989 1.00 88.00 81 THR A N 1
ATOM 602 C CA . THR A 1 81 ? 7.318 -7.890 -14.852 1.00 88.00 81 THR A CA 1
ATOM 603 C C . THR A 1 81 ? 7.476 -7.542 -16.336 1.00 88.00 81 THR A C 1
ATOM 605 O O . THR A 1 81 ? 8.030 -8.326 -17.110 1.00 88.00 81 THR A O 1
ATOM 608 N N . ALA A 1 82 ? 6.978 -6.380 -16.768 1.00 89.19 82 ALA A N 1
ATOM 609 C CA . ALA A 1 82 ? 7.129 -5.918 -18.144 1.00 89.19 82 ALA A CA 1
ATOM 610 C C . ALA A 1 82 ? 8.591 -5.575 -18.475 1.00 89.19 82 ALA A C 1
ATOM 612 O O . ALA A 1 82 ? 9.075 -5.940 -19.549 1.00 89.19 82 ALA A O 1
ATOM 613 N N . LEU A 1 83 ? 9.302 -4.924 -17.549 1.00 85.44 83 LEU A N 1
ATOM 614 C CA . LEU A 1 83 ? 10.718 -4.588 -17.693 1.00 85.44 83 LEU A CA 1
ATOM 615 C C . LEU A 1 83 ? 11.604 -5.838 -17.717 1.00 85.44 83 LEU A C 1
ATOM 617 O O . LEU A 1 83 ? 12.470 -5.926 -18.583 1.00 85.44 83 LEU A O 1
ATOM 621 N N . ASP A 1 84 ? 11.344 -6.830 -16.863 1.00 83.31 84 ASP A N 1
ATOM 622 C CA . ASP A 1 84 ? 12.050 -8.120 -16.873 1.00 83.31 84 ASP A CA 1
ATOM 623 C C . ASP A 1 84 ? 11.901 -8.832 -18.227 1.00 83.31 84 ASP A C 1
ATOM 625 O O . ASP A 1 84 ? 12.876 -9.313 -18.808 1.00 83.31 84 ASP A O 1
ATOM 629 N N . LYS A 1 85 ? 10.684 -8.851 -18.789 1.00 85.56 85 LYS A N 1
ATOM 630 C CA . LYS A 1 85 ? 10.423 -9.430 -20.119 1.00 85.56 85 LYS A CA 1
ATOM 631 C C . LYS A 1 85 ? 11.139 -8.676 -21.237 1.00 85.56 85 LYS A C 1
ATOM 633 O O . LYS A 1 85 ? 11.602 -9.305 -22.184 1.00 85.56 85 LYS A O 1
ATOM 638 N N . ALA A 1 86 ? 11.213 -7.349 -21.148 1.00 79.38 86 ALA A N 1
ATOM 639 C CA . ALA A 1 86 ? 11.899 -6.518 -22.133 1.00 79.38 86 ALA A CA 1
ATOM 640 C C . ALA A 1 86 ? 13.431 -6.619 -22.030 1.00 79.38 86 ALA A C 1
ATOM 642 O O . ALA A 1 86 ? 14.122 -6.500 -23.040 1.00 79.38 86 ALA A O 1
ATOM 643 N N . ALA A 1 87 ? 13.957 -6.844 -20.824 1.00 74.44 87 ALA A N 1
ATOM 644 C CA . ALA A 1 87 ? 15.380 -7.030 -20.561 1.00 74.44 87 ALA A CA 1
ATOM 645 C C . ALA A 1 87 ? 15.877 -8.449 -20.902 1.00 74.44 87 ALA A C 1
ATOM 647 O O . ALA A 1 87 ? 17.084 -8.655 -21.046 1.00 74.44 87 ALA A O 1
ATOM 648 N N . ALA A 1 88 ? 14.972 -9.423 -21.060 1.00 68.31 88 ALA A N 1
ATOM 649 C CA . ALA A 1 88 ? 15.327 -10.784 -21.440 1.00 68.31 88 ALA A CA 1
ATOM 650 C C . ALA A 1 88 ? 15.977 -10.822 -22.843 1.00 68.31 88 ALA A C 1
ATOM 652 O O . ALA A 1 88 ? 15.431 -10.267 -23.803 1.00 68.31 88 ALA A O 1
ATOM 653 N N . PRO A 1 89 ? 17.137 -11.487 -23.010 1.00 56.97 89 PRO A N 1
ATOM 654 C CA . PRO A 1 89 ? 17.809 -11.556 -24.300 1.00 56.97 89 PRO A CA 1
ATOM 655 C C . PRO A 1 89 ? 16.951 -12.333 -25.307 1.00 56.97 89 PRO A C 1
ATOM 657 O O . PRO A 1 89 ? 16.625 -13.500 -25.095 1.00 56.97 89 PRO A O 1
ATOM 660 N N . VAL A 1 90 ? 16.615 -11.695 -26.431 1.00 52.19 90 VAL A N 1
ATOM 661 C CA . VAL A 1 90 ? 15.977 -12.363 -27.575 1.00 52.19 90 VAL A CA 1
ATOM 662 C C . VAL A 1 90 ? 16.912 -13.481 -28.060 1.00 52.19 90 VAL A C 1
ATOM 664 O O . VAL A 1 90 ? 18.069 -13.184 -28.384 1.00 52.19 90 VAL A O 1
ATOM 667 N N . PRO A 1 91 ? 16.467 -14.751 -28.140 1.00 46.28 91 PRO A N 1
ATOM 668 C CA . PRO A 1 91 ? 17.289 -15.808 -28.706 1.00 46.28 91 PRO A CA 1
ATOM 669 C C . PRO A 1 91 ? 17.497 -15.501 -30.192 1.00 46.28 91 PRO A C 1
ATOM 671 O O . PRO A 1 91 ? 16.551 -15.493 -30.979 1.00 46.28 91 PRO A O 1
ATOM 674 N N . ARG A 1 92 ? 18.739 -15.191 -30.574 1.00 48.75 92 ARG A N 1
ATOM 675 C CA . ARG A 1 92 ? 19.135 -15.091 -31.981 1.00 48.75 92 ARG A CA 1
ATOM 676 C C . ARG A 1 92 ? 19.206 -16.512 -32.540 1.00 48.75 92 ARG A C 1
ATOM 678 O O . ARG A 1 92 ? 20.168 -17.222 -32.254 1.00 48.75 92 ARG A O 1
ATOM 685 N N . GLY A 1 93 ? 18.145 -16.920 -33.235 1.00 46.06 93 GLY A N 1
ATOM 686 C CA . GLY A 1 93 ? 18.162 -18.063 -34.151 1.00 46.06 93 GLY A CA 1
ATOM 687 C C . GLY A 1 93 ? 18.930 -17.745 -35.425 1.00 46.06 93 GLY A C 1
ATOM 688 O O . GLY A 1 93 ? 19.016 -16.543 -35.771 1.00 46.06 93 GLY A O 1
#

Radius of gyration: 21.24 Å; Cα contacts (8 Å, |Δi|>4): 47; chains: 1; bounding box: 60×30×58 Å

Solvent-accessible surface area (backbone atoms only — not comparable to full-atom values): 5185 Å² total; per-residue (Å²): 134,85,79,78,51,72,66,61,52,50,51,52,53,50,53,54,49,40,53,51,46,50,51,52,23,51,52,36,35,51,54,18,53,55,45,50,51,53,44,51,49,51,73,72,68,55,50,76,90,72,58,41,74,67,50,55,50,50,47,53,51,51,53,54,50,24,55,50,32,42,53,49,19,52,54,39,50,52,51,41,55,52,50,53,62,69,68,50,80,76,83,84,124

Mean predicted aligned error: 7.23 Å

Secondary structure (DSSP, 8-state):
-PPPPHHHHHHHHHHHHHHHHHHHHHHHHHHHHHHHHHHHHHHHH--TTT--HHHHHHHHHHHHHHHHHHHHHHHHHHHHHHHHHHHSPP---